Protein AF-D2I8N2-F1 (afdb_monomer_lite)

Secondary structure (DSSP, 8-state):
---GGGSTTS-TTS--TT--GGG--TTHHHHHHHHHHHHHHHHHH------

Organism: Ailuropoda melanoleuca (NCBI:txid9646)

Structure (mmCIF, N/CA/C/O backbone):
data_AF-D2I8N2-F1
#
_entry.id   AF-D2I8N2-F1
#
loop_
_atom_site.group_PDB
_atom_site.id
_atom_site.type_symbol
_atom_site.label_atom_id
_atom_site.label_alt_id
_atom_site.label_comp_id
_atom_site.label_asym_id
_atom_site.label_entity_id
_atom_site.label_seq_id
_atom_site.pdbx_PDB_ins_code
_atom_site.Cartn_x
_atom_site.Cartn_y
_atom_site.Cartn_z
_atom_site.occupancy
_atom_site.B_iso_or_equiv
_atom_site.auth_seq_id
_atom_site.auth_comp_id
_atom_site.auth_asym_id
_atom_site.auth_atom_id
_atom_site.pdbx_PDB_model_num
ATOM 1 N N . ARG A 1 1 ? -13.676 -10.576 -3.224 1.00 78.88 1 ARG A N 1
ATOM 2 C CA . ARG A 1 1 ? -12.846 -10.047 -4.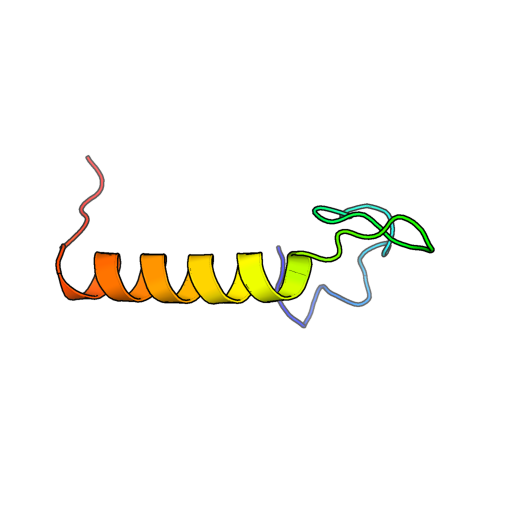342 1.00 78.88 1 ARG A CA 1
ATOM 3 C C . ARG A 1 1 ? -11.404 -10.574 -4.351 1.00 78.88 1 ARG A C 1
ATOM 5 O O . ARG A 1 1 ? -11.017 -11.128 -5.365 1.00 78.88 1 ARG A O 1
ATOM 12 N N . PHE A 1 2 ? -10.609 -10.426 -3.280 1.00 83.56 2 PHE A N 1
ATOM 13 C CA . PHE A 1 2 ? -9.192 -10.865 -3.229 1.00 83.56 2 PHE A CA 1
ATOM 14 C C . PHE A 1 2 ? -8.961 -12.151 -2.405 1.00 83.56 2 PHE A C 1
ATOM 16 O O . PHE A 1 2 ? -7.891 -12.356 -1.843 1.00 83.56 2 PHE A O 1
ATOM 23 N N . SER A 1 3 ? -9.982 -13.004 -2.289 1.00 85.69 3 SER A N 1
ATOM 24 C CA . SER A 1 3 ? -9.871 -14.276 -1.563 1.00 85.69 3 SER A CA 1
ATOM 25 C C . SER A 1 3 ? -9.060 -15.295 -2.369 1.00 85.69 3 SER A C 1
ATOM 27 O O . SER A 1 3 ? -9.070 -15.243 -3.599 1.00 85.69 3 SER A O 1
ATOM 29 N N . LYS A 1 4 ? -8.415 -16.251 -1.685 1.00 84.12 4 LYS A N 1
ATOM 30 C CA . LYS A 1 4 ? -7.606 -17.316 -2.307 1.00 84.12 4 LYS A CA 1
ATOM 31 C C . LYS A 1 4 ? -8.371 -18.081 -3.396 1.00 84.12 4 LYS A C 1
ATOM 33 O O . LYS A 1 4 ? -7.794 -18.358 -4.436 1.00 84.12 4 LYS A O 1
ATOM 38 N N . LYS A 1 5 ? -9.672 -18.332 -3.194 1.00 85.38 5 LYS A N 1
ATOM 39 C CA . LYS A 1 5 ? -10.546 -19.047 -4.146 1.00 85.38 5 LYS A CA 1
ATOM 40 C C . LYS A 1 5 ? -10.690 -18.353 -5.510 1.00 85.38 5 LYS A C 1
ATOM 42 O O . LYS A 1 5 ? -10.899 -19.022 -6.506 1.00 85.38 5 LYS A O 1
ATOM 47 N N . ASN A 1 6 ? -10.556 -17.026 -5.560 1.00 82.31 6 ASN A N 1
ATOM 48 C CA . ASN A 1 6 ? -10.746 -16.240 -6.788 1.00 82.31 6 ASN A CA 1
ATOM 49 C C . ASN A 1 6 ? -9.408 -15.803 -7.405 1.00 82.31 6 ASN A C 1
ATOM 51 O O . ASN A 1 6 ? -9.376 -14.860 -8.199 1.00 82.31 6 ASN A O 1
ATOM 55 N N . LYS A 1 7 ? -8.289 -16.397 -6.969 1.00 79.62 7 LYS A N 1
ATOM 56 C CA . LYS A 1 7 ? -6.957 -16.011 -7.440 1.00 79.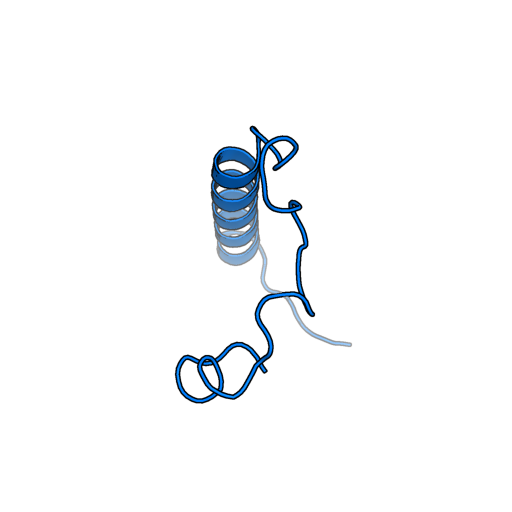62 7 LYS A CA 1
ATOM 57 C C . LYS A 1 7 ? -6.694 -16.557 -8.844 1.00 79.62 7 LYS A C 1
ATOM 59 O O . LYS A 1 7 ? -6.237 -15.797 -9.688 1.00 79.62 7 LYS A O 1
ATOM 64 N N . ASP A 1 8 ? -7.050 -17.816 -9.089 1.00 79.62 8 ASP A N 1
ATOM 65 C CA . ASP A 1 8 ? -6.759 -18.511 -10.352 1.00 79.62 8 ASP A CA 1
ATOM 66 C C . ASP A 1 8 ? -7.670 -18.054 -11.497 1.00 79.62 8 ASP A C 1
ATOM 68 O O . ASP A 1 8 ? -7.258 -18.000 -12.649 1.00 79.62 8 ASP A O 1
ATOM 72 N N . SER A 1 9 ? -8.892 -17.622 -11.178 1.00 82.94 9 SER A N 1
ATOM 73 C CA . SER A 1 9 ? -9.836 -17.075 -12.157 1.00 82.94 9 SER A CA 1
ATOM 74 C C . SER A 1 9 ? -9.512 -15.639 -12.589 1.00 82.94 9 SER A C 1
ATOM 76 O O . SER A 1 9 ? -10.252 -15.052 -13.379 1.00 82.94 9 SER A O 1
ATOM 78 N N . ARG A 1 10 ? -8.479 -15.005 -12.020 1.00 80.81 10 ARG A N 1
ATOM 79 C CA . ARG A 1 10 ? -8.195 -13.583 -12.226 1.00 80.81 10 ARG A CA 1
ATOM 80 C C . ARG A 1 10 ? -6.962 -13.404 -13.095 1.00 80.81 10 ARG A C 1
ATOM 82 O O . ARG A 1 10 ? -5.874 -13.829 -12.727 1.00 80.81 10 ARG A O 1
ATOM 89 N N . ASN A 1 11 ? -7.122 -12.683 -14.204 1.00 82.69 11 ASN A N 1
ATOM 90 C CA . ASN A 1 11 ? -5.995 -12.341 -15.064 1.00 82.69 11 ASN A CA 1
ATOM 91 C C . ASN A 1 11 ? -4.947 -11.522 -14.264 1.00 82.69 11 ASN A C 1
ATOM 93 O O . ASN A 1 11 ? -5.298 -10.485 -13.680 1.00 82.69 11 ASN A O 1
ATOM 97 N N . PRO A 1 12 ? -3.678 -11.974 -14.227 1.00 81.31 12 PRO A N 1
ATOM 98 C CA . PRO A 1 12 ? -2.617 -11.382 -13.412 1.00 81.31 12 PRO A CA 1
ATOM 99 C C . PRO A 1 12 ? -2.273 -9.933 -13.784 1.00 81.31 12 PRO A C 1
ATOM 101 O O . PRO A 1 12 ? -1.746 -9.208 -12.943 1.00 81.31 12 PRO A O 1
ATOM 104 N N . TYR A 1 13 ? -2.616 -9.474 -14.991 1.00 84.00 13 TYR A N 1
ATOM 105 C CA . TYR A 1 13 ? -2.322 -8.112 -15.452 1.00 84.00 13 TYR A CA 1
ATOM 106 C C . TYR A 1 13 ? -3.450 -7.101 -15.189 1.00 84.00 13 TYR A C 1
ATOM 108 O O . TYR A 1 13 ? -3.279 -5.914 -15.443 1.00 84.00 13 TYR A O 1
ATOM 116 N N . ILE A 1 14 ? -4.590 -7.530 -14.630 1.00 88.50 14 ILE A N 1
ATOM 117 C CA . ILE A 1 14 ? -5.719 -6.630 -14.319 1.00 88.50 14 ILE A CA 1
ATOM 118 C C . ILE A 1 14 ? -5.435 -5.744 -13.093 1.00 88.50 14 ILE A C 1
ATOM 120 O O . ILE A 1 14 ? -6.065 -4.704 -12.912 1.00 88.50 14 ILE A O 1
ATOM 124 N N . TYR A 1 15 ? -4.532 -6.152 -12.198 1.00 87.12 15 TYR A N 1
ATOM 125 C CA . TYR A 1 15 ? -4.265 -5.416 -10.962 1.00 87.12 15 TYR A CA 1
ATOM 126 C C . TYR A 1 15 ? -2.773 -5.369 -10.648 1.00 87.12 15 TYR A C 1
ATOM 128 O O . TYR A 1 15 ? -2.214 -6.311 -10.093 1.00 87.12 15 TYR A O 1
ATOM 136 N N . LEU A 1 16 ? -2.157 -4.236 -10.986 1.00 90.44 16 LEU A N 1
ATOM 137 C CA . LEU A 1 16 ? -0.717 -3.990 -10.891 1.00 90.44 16 LEU A CA 1
ATOM 138 C C . LEU A 1 16 ? -0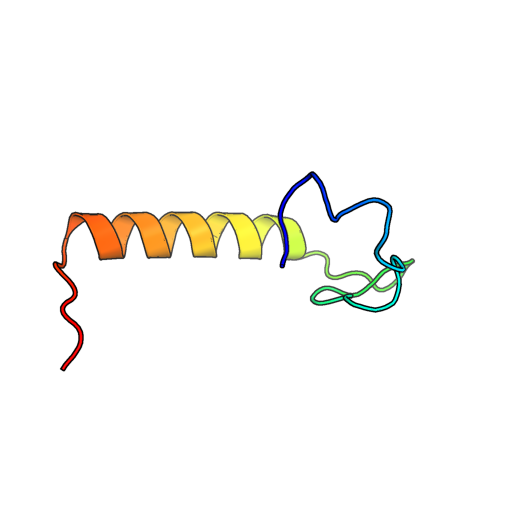.430 -2.725 -10.055 1.00 90.44 16 LEU A C 1
ATOM 140 O O . LEU A 1 16 ? 0.148 -1.770 -10.568 1.00 90.44 16 LEU A O 1
ATOM 144 N N . PRO A 1 17 ? -0.834 -2.675 -8.771 1.00 89.50 17 PRO A N 1
ATOM 145 C CA . PRO A 1 17 ? -0.785 -1.451 -7.957 1.00 89.50 17 PRO A CA 1
ATOM 146 C C . PRO A 1 17 ? 0.631 -0.913 -7.710 1.00 89.50 17 PRO A C 1
ATOM 148 O O . PRO A 1 17 ? 0.795 0.261 -7.406 1.00 89.50 17 PRO A O 1
ATOM 151 N N . PHE A 1 18 ? 1.647 -1.766 -7.835 1.00 93.12 18 PHE A N 1
ATOM 152 C CA . PHE A 1 18 ? 3.058 -1.407 -7.687 1.00 93.12 18 PHE A CA 1
ATOM 153 C C . PHE A 1 18 ? 3.841 -1.571 -8.999 1.00 93.12 18 PHE A C 1
ATOM 155 O O . PHE A 1 18 ? 5.053 -1.382 -9.020 1.00 93.12 18 PHE A O 1
ATOM 162 N N . GLY A 1 19 ? 3.149 -1.886 -10.098 1.00 91.69 19 GLY A N 1
ATOM 163 C CA . GLY A 1 19 ? 3.760 -2.276 -11.363 1.00 91.69 19 GLY A CA 1
ATOM 164 C C . GLY A 1 19 ? 4.205 -3.742 -11.400 1.00 91.69 19 GLY A C 1
ATOM 165 O O . GLY A 1 19 ? 3.959 -4.530 -10.487 1.00 91.69 19 GLY A O 1
ATOM 166 N N . THR A 1 20 ? 4.829 -4.116 -12.513 1.00 89.94 20 THR A N 1
ATOM 167 C CA . THR A 1 20 ? 5.458 -5.424 -12.747 1.00 89.94 20 THR A CA 1
ATOM 168 C C . THR A 1 20 ? 6.627 -5.254 -13.722 1.00 89.94 20 THR A C 1
ATOM 170 O O . THR A 1 20 ? 6.732 -4.229 -14.396 1.00 89.94 20 THR A O 1
ATOM 173 N N . GLY A 1 21 ? 7.524 -6.237 -13.791 1.00 89.44 21 GLY A N 1
ATOM 174 C CA . GLY A 1 21 ? 8.706 -6.190 -14.655 1.00 89.44 21 GLY A CA 1
ATOM 175 C C . GLY A 1 21 ? 9.851 -5.314 -14.111 1.00 89.44 21 GLY A C 1
ATOM 176 O O . GLY A 1 21 ? 9.906 -5.044 -12.909 1.00 89.44 21 GLY A O 1
ATOM 177 N N . PRO A 1 22 ? 10.787 -4.866 -14.970 1.00 91.12 22 PRO A N 1
ATOM 178 C CA . PRO A 1 22 ? 12.033 -4.205 -14.551 1.00 91.12 22 PRO A CA 1
ATOM 179 C C . PRO A 1 22 ? 11.827 -2.820 -13.918 1.00 91.12 22 PRO A C 1
ATOM 181 O O . PRO A 1 22 ? 12.742 -2.278 -13.306 1.00 91.12 22 PRO A O 1
ATOM 184 N N . ARG A 1 23 ? 10.629 -2.239 -14.054 1.00 92.69 23 ARG A N 1
ATOM 185 C CA . ARG A 1 23 ? 10.232 -0.957 -13.451 1.00 92.69 23 ARG A CA 1
ATOM 186 C C . ARG A 1 23 ? 9.193 -1.141 -12.334 1.00 92.69 23 ARG A C 1
ATOM 188 O O . ARG A 1 23 ? 8.371 -0.260 -12.107 1.00 92.69 23 ARG A O 1
ATOM 195 N N . ASN A 1 24 ? 9.200 -2.291 -11.656 1.00 92.44 24 ASN A N 1
ATOM 196 C CA . ASN A 1 24 ? 8.376 -2.512 -10.466 1.00 92.44 24 ASN A CA 1
ATOM 197 C C . ASN A 1 24 ? 8.825 -1.595 -9.313 1.00 92.44 24 ASN A C 1
ATOM 199 O O . ASN A 1 24 ? 10.006 -1.264 -9.181 1.00 92.44 24 ASN A O 1
ATOM 203 N N . CYS A 1 25 ? 7.888 -1.199 -8.456 1.00 95.00 25 CYS A N 1
ATOM 204 C CA . CYS A 1 25 ? 8.162 -0.367 -7.296 1.00 95.00 25 CYS A CA 1
ATOM 205 C C . CYS A 1 25 ? 9.140 -1.061 -6.331 1.00 95.00 25 CYS A C 1
ATOM 207 O O . CYS A 1 25 ? 8.789 -2.025 -5.645 1.00 95.00 25 CYS A O 1
ATOM 209 N N . ILE A 1 26 ? 10.346 -0.501 -6.202 1.00 95.25 26 ILE A N 1
ATOM 210 C CA . ILE A 1 26 ? 11.351 -0.908 -5.203 1.00 95.25 26 ILE A CA 1
ATOM 211 C C . ILE A 1 26 ? 10.789 -0.836 -3.774 1.00 95.25 26 ILE A C 1
ATOM 213 O O . ILE A 1 26 ? 11.084 -1.682 -2.930 1.00 95.25 26 ILE A O 1
ATOM 217 N N . GLY A 1 27 ? 9.920 0.144 -3.515 1.00 95.75 27 GLY A N 1
ATOM 218 C CA . GLY A 1 27 ? 9.308 0.381 -2.211 1.00 95.75 27 GLY A CA 1
ATOM 219 C C . GLY A 1 27 ? 8.121 -0.523 -1.874 1.00 95.75 27 GLY A C 1
ATOM 220 O O . GLY A 1 27 ? 7.562 -0.372 -0.792 1.00 95.75 27 GLY A O 1
ATOM 221 N N . MET A 1 28 ? 7.715 -1.462 -2.738 1.00 95.94 28 MET A N 1
ATOM 222 C CA . MET A 1 28 ? 6.491 -2.258 -2.540 1.00 95.94 28 MET A CA 1
ATOM 223 C C . MET A 1 28 ? 6.450 -2.955 -1.171 1.00 95.94 28 MET A C 1
ATOM 225 O O . MET A 1 28 ? 5.447 -2.892 -0.457 1.00 95.94 28 MET A O 1
ATOM 229 N N . ARG A 1 29 ? 7.544 -3.618 -0.779 1.00 95.25 29 ARG A N 1
ATOM 230 C CA . ARG A 1 29 ? 7.611 -4.345 0.501 1.00 95.25 29 ARG A CA 1
ATOM 231 C C . ARG A 1 29 ? 7.528 -3.395 1.692 1.00 95.25 29 ARG A C 1
ATOM 233 O O . ARG A 1 29 ? 6.787 -3.662 2.636 1.00 95.25 29 ARG A O 1
ATOM 240 N N . PHE A 1 30 ? 8.249 -2.280 1.611 1.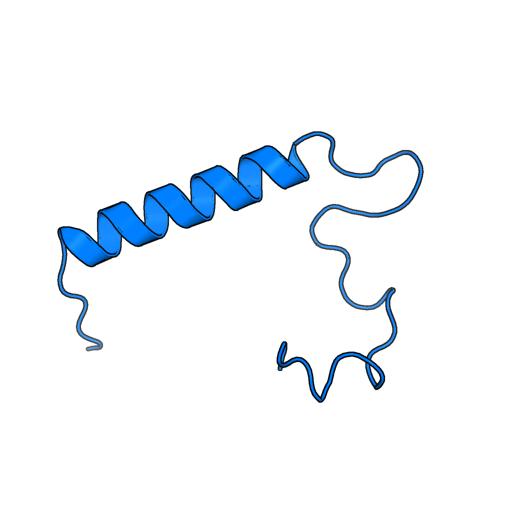00 96.62 30 PHE A N 1
ATOM 241 C CA . PHE A 1 30 ? 8.245 -1.243 2.634 1.00 96.62 30 PHE A CA 1
ATOM 242 C C . PHE A 1 30 ? 6.849 -0.630 2.789 1.00 96.62 30 PHE A C 1
ATOM 244 O O . PHE A 1 30 ? 6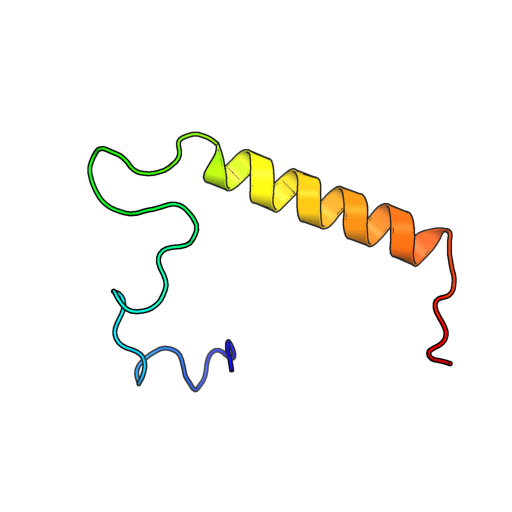.329 -0.570 3.901 1.00 96.62 30 PHE A O 1
ATOM 251 N N . ALA A 1 31 ? 6.197 -0.261 1.686 1.00 96.56 31 ALA A N 1
ATOM 252 C CA . ALA A 1 31 ? 4.858 0.319 1.698 1.00 96.56 31 ALA A CA 1
ATOM 253 C C . ALA A 1 31 ? 3.830 -0.624 2.344 1.00 96.56 31 ALA A C 1
ATOM 255 O O . ALA A 1 31 ? 3.078 -0.211 3.226 1.00 96.56 31 ALA A O 1
ATOM 256 N N . ILE A 1 32 ? 3.831 -1.908 1.968 1.00 96.44 32 ILE A N 1
ATOM 257 C CA . ILE A 1 32 ? 2.899 -2.899 2.530 1.00 96.44 32 ILE A CA 1
ATOM 258 C C . ILE A 1 32 ? 3.135 -3.100 4.033 1.00 96.44 32 ILE A C 1
ATOM 260 O O . ILE A 1 32 ? 2.170 -3.222 4.788 1.00 96.44 32 ILE A O 1
ATOM 264 N N . MET A 1 33 ? 4.392 -3.143 4.481 1.00 97.50 33 MET A N 1
ATOM 265 C CA . MET A 1 33 ? 4.716 -3.288 5.902 1.00 97.50 33 MET A CA 1
ATOM 266 C C . MET A 1 33 ? 4.247 -2.073 6.710 1.00 97.50 33 MET A C 1
ATOM 268 O O . MET A 1 33 ? 3.548 -2.245 7.709 1.00 97.50 33 MET A O 1
ATOM 272 N N . ASN A 1 34 ? 4.569 -0.862 6.253 1.00 97.50 34 ASN A N 1
ATOM 273 C CA . ASN A 1 34 ? 4.183 0.370 6.942 1.00 97.50 34 ASN A CA 1
ATOM 274 C C . ASN A 1 34 ? 2.666 0.542 6.997 1.00 97.50 34 ASN A C 1
ATOM 276 O O . ASN A 1 34 ? 2.133 0.864 8.053 1.00 97.50 34 ASN A O 1
ATOM 280 N N . MET A 1 35 ? 1.955 0.255 5.904 1.00 97.38 35 MET A N 1
ATOM 281 C CA . MET A 1 35 ? 0.491 0.326 5.888 1.00 97.38 35 MET A CA 1
ATOM 282 C C . MET A 1 35 ? -0.141 -0.644 6.886 1.00 97.38 35 MET A C 1
ATOM 284 O O . MET A 1 35 ? -1.065 -0.271 7.603 1.00 97.38 35 MET A O 1
ATOM 288 N N . LYS A 1 36 ? 0.376 -1.875 6.992 1.00 96.75 36 LYS A N 1
ATOM 289 C CA . LYS A 1 36 ? -0.098 -2.831 8.004 1.00 96.75 36 LYS A CA 1
ATOM 290 C C . LYS A 1 36 ? 0.160 -2.325 9.420 1.00 96.75 36 LYS A C 1
ATOM 292 O O . LYS A 1 36 ? -0.748 -2.378 10.242 1.00 96.75 36 LYS A O 1
ATOM 297 N N . LEU A 1 37 ? 1.366 -1.827 9.694 1.00 97.69 37 LEU A N 1
ATOM 298 C CA . LEU A 1 37 ? 1.729 -1.294 11.007 1.00 97.69 37 LEU A CA 1
ATOM 299 C C . LEU A 1 37 ? 0.828 -0.112 11.393 1.00 97.69 37 LEU A C 1
ATOM 301 O O . LEU A 1 37 ? 0.276 -0.091 12.491 1.00 97.69 37 LEU A O 1
ATOM 305 N N . ALA A 1 38 ? 0.641 0.836 10.472 1.00 97.25 38 ALA A N 1
ATOM 306 C CA . ALA A 1 38 ? -0.210 2.001 10.663 1.00 97.25 38 ALA A CA 1
ATOM 307 C C . ALA A 1 38 ? -1.661 1.591 10.942 1.00 97.25 38 ALA A C 1
ATOM 309 O O . ALA A 1 38 ? -2.245 2.050 11.920 1.00 97.25 38 ALA A O 1
ATOM 310 N N . LEU A 1 39 ? -2.220 0.670 10.150 1.00 96.81 39 LEU A N 1
ATOM 311 C CA . LEU A 1 39 ? -3.576 0.162 10.365 1.00 96.81 39 LEU A CA 1
ATOM 312 C C . LEU A 1 39 ? -3.725 -0.529 11.723 1.00 96.81 39 LEU A C 1
ATOM 314 O O . LEU A 1 39 ? -4.679 -0.246 12.439 1.00 96.81 39 LEU A O 1
ATOM 318 N N . VAL A 1 40 ? -2.781 -1.391 12.112 1.00 97.12 40 VAL A N 1
ATOM 319 C CA . VAL A 1 40 ? -2.815 -2.062 13.423 1.00 97.12 40 VAL A CA 1
ATOM 320 C C . VAL A 1 40 ? -2.759 -1.041 14.557 1.00 97.12 40 VAL A C 1
ATOM 322 O O . VAL A 1 40 ? -3.574 -1.108 15.474 1.00 97.12 40 VAL A O 1
ATOM 325 N N . ARG A 1 41 ? -1.855 -0.059 14.474 1.00 97.31 41 ARG A N 1
ATOM 326 C CA . ARG A 1 41 ? -1.734 1.020 15.463 1.00 97.31 41 ARG A CA 1
ATOM 327 C C . ARG A 1 41 ? -3.048 1.786 15.598 1.00 97.31 41 ARG A C 1
ATOM 329 O O . ARG A 1 41 ? -3.502 2.039 16.709 1.00 97.31 41 ARG A O 1
ATOM 336 N N . VAL A 1 42 ? -3.660 2.143 14.476 1.00 96.94 42 VAL A N 1
ATOM 337 C CA . VAL A 1 42 ? -4.904 2.911 14.444 1.00 96.94 42 VAL A CA 1
ATOM 338 C C . VAL A 1 42 ? -6.067 2.099 15.023 1.00 96.94 42 VAL A C 1
ATOM 340 O O . VAL A 1 42 ? -6.775 2.598 15.891 1.00 96.94 42 VAL A O 1
ATOM 343 N N . LEU A 1 43 ? -6.213 0.831 14.634 1.00 96.12 43 LEU A N 1
ATOM 344 C CA . LEU A 1 43 ? -7.268 -0.058 15.137 1.00 96.12 43 LEU A CA 1
ATOM 345 C C . LEU A 1 43 ? -7.116 -0.414 16.625 1.00 96.12 43 LEU A C 1
ATOM 347 O O . LEU A 1 43 ? -8.109 -0.700 17.282 1.00 96.12 43 LEU A O 1
ATOM 351 N N . GLN A 1 44 ? -5.892 -0.413 17.162 1.00 95.75 44 GLN A N 1
ATOM 352 C CA . GLN A 1 44 ? -5.651 -0.653 18.589 1.00 95.75 44 GLN A CA 1
ATOM 353 C C . GLN A 1 44 ? -6.015 0.548 19.469 1.00 95.75 44 GLN A C 1
ATOM 355 O O . GLN A 1 44 ? -6.415 0.357 20.612 1.00 95.75 44 GLN A O 1
ATOM 360 N N . ASN A 1 45 ? -5.845 1.774 18.963 1.00 96.12 45 ASN A N 1
ATOM 361 C CA . ASN A 1 45 ? -6.025 2.995 19.758 1.00 96.12 45 ASN A CA 1
ATOM 362 C C . ASN A 1 45 ? -7.390 3.665 19.543 1.00 96.12 45 ASN A C 1
ATOM 364 O O . ASN A 1 45 ? -7.813 4.457 20.380 1.00 96.12 45 ASN A O 1
ATOM 368 N N . PHE A 1 46 ? -8.080 3.360 18.443 1.00 94.50 46 PHE A N 1
ATOM 369 C CA . PHE A 1 46 ? -9.340 3.999 18.074 1.00 94.50 46 PHE A CA 1
ATOM 370 C C . PHE A 1 46 ? -10.418 2.966 17.745 1.00 94.50 46 PHE A C 1
ATOM 372 O O . PHE A 1 46 ? -10.169 1.976 17.059 1.00 94.50 46 PHE A O 1
ATOM 379 N N . SER A 1 47 ? -11.644 3.233 18.201 1.00 91.94 47 SER A N 1
ATOM 380 C CA . SER A 1 47 ? -12.834 2.462 17.836 1.00 91.94 47 SER A CA 1
ATOM 381 C C . SER A 1 47 ? -13.606 3.208 16.752 1.00 91.94 47 SER A C 1
ATOM 383 O O . SER A 1 47 ? -14.100 4.313 16.977 1.00 91.94 47 SER A O 1
ATOM 385 N N . PHE A 1 48 ? -13.681 2.617 15.561 1.00 92.81 48 PHE A N 1
ATOM 386 C CA . PHE A 1 48 ? -14.389 3.186 14.418 1.00 92.81 48 PHE A CA 1
ATOM 387 C C . PHE A 1 48 ? -15.851 2.746 14.434 1.00 92.81 48 PHE A C 1
ATOM 389 O O . PHE A 1 48 ? -16.138 1.558 14.588 1.00 92.81 48 PHE A O 1
ATOM 396 N N . LYS A 1 49 ? -16.773 3.688 14.227 1.00 93.38 49 LYS A N 1
ATOM 397 C CA . LYS A 1 49 ? -18.193 3.399 14.002 1.00 93.38 49 LYS A CA 1
ATOM 398 C C . LYS A 1 49 ? -18.640 4.068 12.701 1.00 93.38 49 LYS A C 1
ATOM 400 O O . LYS A 1 49 ? -18.282 5.227 12.493 1.00 93.38 49 LYS A O 1
ATOM 405 N N . PRO A 1 50 ? -19.362 3.360 11.817 1.00 90.25 50 PRO A N 1
ATOM 406 C CA . PRO A 1 50 ? -20.017 3.999 10.684 1.00 90.25 50 PRO A CA 1
ATOM 407 C C . PRO A 1 50 ? -21.122 4.938 11.192 1.00 9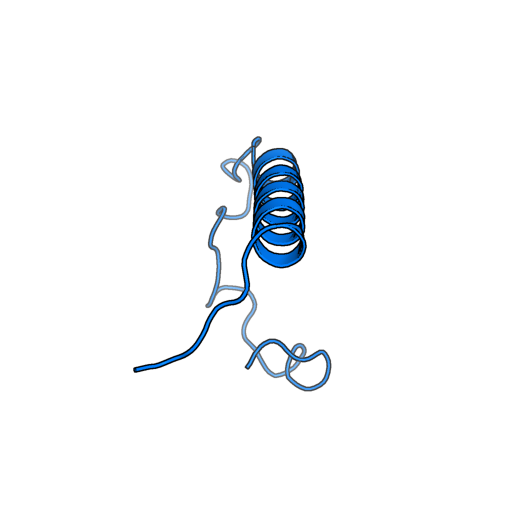0.25 50 PRO A C 1
ATOM 409 O O . PRO A 1 50 ? -21.683 4.696 12.263 1.00 90.25 50 PRO A O 1
ATOM 412 N N . CYS A 1 51 ? -21.380 6.008 10.440 1.00 74.69 51 CYS A N 1
ATOM 413 C CA . CYS A 1 51 ? -22.501 6.919 10.675 1.00 74.69 51 CYS A CA 1
ATOM 414 C C . CYS A 1 51 ? -23.833 6.266 10.302 1.00 74.69 51 CYS A C 1
ATOM 416 O O . CYS A 1 51 ? -23.846 5.503 9.308 1.00 74.69 51 CYS A O 1
#

Sequence (51 aa):
RFSKKNKDSRNPYIYLPFGTGPRNCIGMRFAIMNMKLALVRVLQNFSFKPC

InterPro domains:
  IPR001128 Cytochrome P450 [PF00067] (1-51)
  IPR002401 Cytochrome P450, E-class, group I [PR00463] (15-25)
  IPR002401 Cytochrome P450, E-class, group I [PR00463] (25-48)
  IPR017972 Cytochrome P450, conserved site [PS00086] (18-27)
  IPR036396 Cytochrome P450 superfamily [G3DSA:1.10.630.10] (1-51)
  IPR036396 Cytochrome P450 superfamily [SSF48264] (1-51)
  IPR050705 Cytochrome P450 3A [PTHR24302] (1-51)

Radius of gyration: 15.39 Å; chains: 1; bounding box: 34×26×35 Å

Foldseek 3Di:
DPDPVCPVVDDPPPDAPQHDDPNGNPCPVVVVVVVVVVVVVDVVPDDDDDD

pLDDT: mean 90.81, std 6.27, range [74.69, 97.69]